Protein AF-A0A2V8Z4K4-F1 (afdb_monomer)

pLDDT: mean 90.36, std 7.8, range [59.94, 97.62]

Secondary structure (DSSP, 8-state):
-HHHHGGGTTT-HHHHHHHHHHHHHTTT--HHHHHHTT----SHHHHHHIIIIIIHHHSSTT----HHHHHHHHHHHHHHHTT-HHHHHHHHHHHHSPP-

Foldseek 3Di:
DLVVLPVVCVPDPVSVVVNVVCVVCVVVQPVVVCVVVVHDPDCVVVVVCCCQLQVVPQVDPPHDDDPVRSVVSSVCSCCVVVVNNVVVVVVVVVVPDPDD

Sequence (100 aa):
LVHALRSHIGQHKEARECIQYIWKNRRRMRYPGFEKQGFCTSTGVVESGCKLVVGTRLKRAGMHWTVKGANAIIALRCSKLSGRFEDFWQRRSEQKRPAA

Structure (mmCIF, N/CA/C/O backbone):
data_AF-A0A2V8Z4K4-F1
#
_entry.id   AF-A0A2V8Z4K4-F1
#
loop_
_atom_site.group_PDB
_atom_site.id
_atom_site.type_symbol
_atom_site.label_atom_id
_atom_site.label_alt_id
_atom_site.label_comp_id
_atom_site.label_asym_id
_atom_site.label_entity_id
_atom_site.label_seq_id
_atom_site.pdbx_PDB_ins_code
_atom_site.Cartn_x
_atom_site.Cartn_y
_atom_site.Cartn_z
_atom_site.occupancy
_atom_site.B_iso_or_equiv
_atom_site.auth_seq_id
_atom_site.auth_comp_id
_atom_site.auth_asym_id
_atom_site.auth_atom_id
_atom_site.pdbx_PDB_model_num
ATOM 1 N N . LEU A 1 1 ? 6.218 -3.081 -24.764 1.00 78.00 1 LEU A N 1
ATOM 2 C CA . LEU A 1 1 ? 6.995 -2.350 -23.734 1.00 78.00 1 LEU A CA 1
ATOM 3 C C . LEU A 1 1 ? 8.506 -2.584 -23.834 1.00 78.00 1 LEU A C 1
ATOM 5 O O . LEU A 1 1 ? 9.200 -1.651 -24.199 1.00 78.00 1 LEU A O 1
ATOM 9 N N . VAL A 1 2 ? 9.031 -3.797 -23.594 1.00 84.19 2 VAL A N 1
ATOM 10 C CA . VAL A 1 2 ? 10.491 -4.060 -23.674 1.00 84.19 2 VAL A CA 1
ATOM 11 C C . VAL A 1 2 ? 11.085 -3.651 -25.025 1.00 84.19 2 VAL A C 1
ATOM 13 O O . VAL A 1 2 ? 12.144 -3.044 -25.056 1.00 84.19 2 VAL A O 1
ATOM 16 N N . HIS A 1 3 ? 10.386 -3.929 -26.131 1.00 87.50 3 HIS A N 1
ATOM 17 C CA . HIS A 1 3 ? 10.809 -3.502 -27.468 1.00 87.50 3 HIS A CA 1
ATOM 18 C C . HIS A 1 3 ? 10.902 -1.971 -27.599 1.00 87.50 3 HIS A C 1
ATOM 20 O O . HIS A 1 3 ? 11.921 -1.470 -28.051 1.00 87.50 3 HIS A O 1
ATOM 26 N N . ALA A 1 4 ? 9.891 -1.237 -27.121 1.00 88.44 4 ALA A N 1
ATOM 27 C CA . ALA A 1 4 ? 9.858 0.227 -27.165 1.00 88.44 4 ALA A CA 1
ATOM 28 C C . ALA A 1 4 ? 10.958 0.875 -26.309 1.00 88.44 4 ALA A C 1
ATOM 30 O O . ALA A 1 4 ? 11.464 1.930 -26.654 1.00 88.44 4 ALA A O 1
ATOM 31 N N . LEU A 1 5 ? 11.369 0.233 -25.212 1.00 89.75 5 LEU A N 1
ATOM 32 C CA . LEU A 1 5 ? 12.430 0.755 -24.349 1.00 89.75 5 LEU A CA 1
ATOM 33 C C . LEU A 1 5 ? 13.838 0.566 -24.938 1.00 89.75 5 LEU A C 1
ATOM 35 O O . LEU A 1 5 ? 14.762 1.233 -24.482 1.00 89.75 5 LEU A O 1
ATOM 39 N N . ARG A 1 6 ? 14.024 -0.305 -25.947 1.00 87.88 6 ARG A N 1
ATOM 40 C CA . ARG A 1 6 ? 15.351 -0.633 -26.509 1.00 87.88 6 ARG A CA 1
ATOM 41 C C . ARG A 1 6 ? 16.068 0.560 -27.129 1.00 87.88 6 ARG A C 1
ATOM 43 O O . ARG A 1 6 ? 17.268 0.697 -26.912 1.00 87.88 6 ARG A O 1
ATOM 50 N N . SER A 1 7 ? 15.347 1.425 -27.837 1.00 91.06 7 SER A N 1
ATOM 51 C CA . SER A 1 7 ? 15.891 2.651 -28.439 1.00 91.06 7 SER A CA 1
ATOM 52 C C . SER A 1 7 ? 16.434 3.639 -27.402 1.00 91.06 7 SER A C 1
ATOM 54 O O . SER A 1 7 ? 17.295 4.449 -27.722 1.00 91.06 7 SER A O 1
ATOM 56 N N . HIS A 1 8 ? 15.975 3.5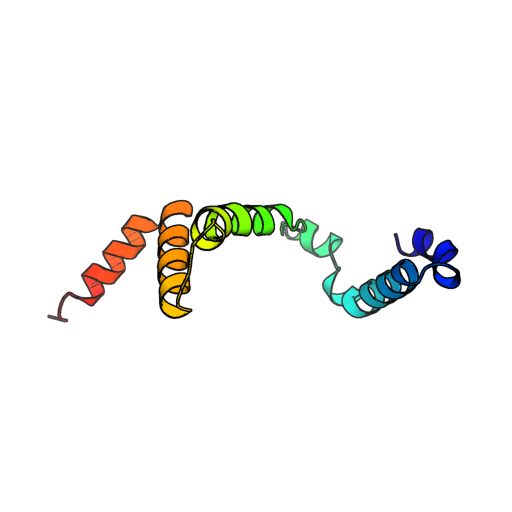53 -26.150 1.00 91.25 8 HIS A N 1
ATOM 57 C CA . HIS A 1 8 ? 16.271 4.534 -25.106 1.00 91.25 8 HIS A CA 1
ATOM 58 C C . HIS A 1 8 ? 17.329 4.070 -24.088 1.00 91.25 8 HIS A C 1
ATOM 60 O O . HIS A 1 8 ? 17.805 4.885 -23.303 1.00 91.25 8 HIS A O 1
ATOM 66 N N . ILE A 1 9 ? 17.753 2.797 -24.104 1.00 90.94 9 ILE A N 1
ATOM 67 C CA . ILE A 1 9 ? 18.694 2.219 -23.112 1.00 90.94 9 ILE A CA 1
ATOM 68 C C . ILE A 1 9 ? 20.056 2.931 -23.096 1.00 90.94 9 ILE A C 1
ATOM 70 O O . ILE A 1 9 ? 20.713 3.018 -22.050 1.00 90.94 9 ILE A O 1
ATOM 74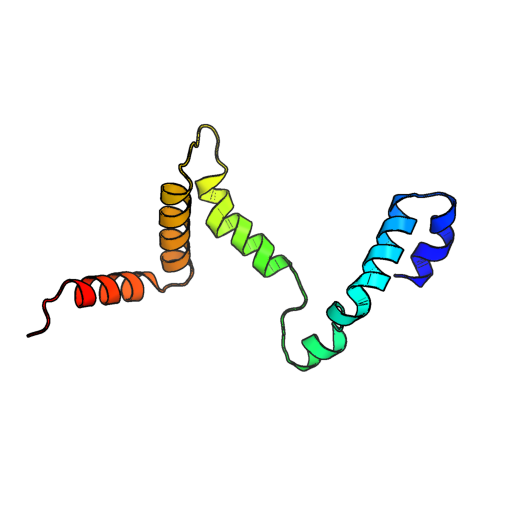 N N . GLY A 1 10 ? 20.517 3.376 -24.268 1.00 89.25 10 GLY A N 1
ATOM 75 C CA . GLY A 1 10 ? 21.821 4.019 -24.429 1.00 89.25 10 GLY A CA 1
ATOM 76 C C . GLY A 1 10 ? 21.866 5.424 -23.831 1.00 89.25 10 GLY A C 1
ATOM 77 O O . GLY A 1 10 ? 22.877 5.796 -23.247 1.00 89.25 10 GLY A O 1
ATOM 78 N N . GLN A 1 11 ? 20.756 6.159 -23.929 1.00 93.06 11 GLN A N 1
ATOM 79 C CA . GLN A 1 11 ? 20.671 7.581 -23.583 1.00 93.06 11 GLN A CA 1
ATOM 80 C C . GLN A 1 11 ? 20.046 7.826 -22.204 1.00 93.06 11 GLN A C 1
ATOM 82 O O . GLN A 1 11 ? 20.415 8.784 -21.533 1.00 93.06 11 GLN A O 1
ATOM 87 N N . HIS A 1 12 ? 19.134 6.956 -21.756 1.00 95.19 12 HIS A N 1
ATOM 88 C CA . HIS A 1 12 ? 18.369 7.158 -20.526 1.00 95.19 12 HIS A CA 1
ATOM 89 C C . HIS A 1 12 ? 18.626 6.047 -19.510 1.00 95.19 12 HIS A C 1
ATOM 91 O O . HIS A 1 12 ? 18.408 4.857 -19.772 1.00 95.19 12 HIS A O 1
ATOM 97 N N . LYS A 1 13 ? 19.054 6.449 -18.311 1.00 95.19 13 LYS A N 1
ATOM 98 C CA . LYS A 1 13 ? 19.301 5.541 -17.188 1.00 95.19 13 LYS A CA 1
ATOM 99 C C . LYS A 1 13 ? 18.014 4.821 -16.772 1.00 95.19 13 LYS A C 1
ATOM 101 O O . LYS A 1 13 ? 18.029 3.610 -16.571 1.00 95.19 13 LYS A O 1
ATOM 106 N N . GLU A 1 14 ? 16.897 5.535 -16.737 1.00 94.62 14 GLU A N 1
ATOM 107 C CA . GLU A 1 14 ? 15.576 5.039 -16.343 1.00 94.62 14 GLU A CA 1
ATOM 108 C C . GLU A 1 14 ? 15.103 3.911 -17.267 1.00 94.62 14 GLU A C 1
ATOM 110 O O . GLU A 1 14 ? 14.580 2.895 -16.808 1.00 94.62 14 GLU A O 1
ATOM 115 N N . ALA A 1 15 ? 15.336 4.041 -18.579 1.00 94.62 15 ALA A N 1
ATOM 116 C CA . ALA A 1 15 ? 15.000 3.001 -19.549 1.00 94.62 15 ALA A CA 1
ATOM 117 C C . ALA A 1 15 ? 15.825 1.723 -19.317 1.00 94.62 15 ALA A C 1
ATOM 119 O O . ALA A 1 15 ? 15.296 0.608 -19.398 1.00 94.62 15 ALA A O 1
ATOM 120 N N . ARG A 1 16 ? 17.113 1.880 -18.978 1.00 94.38 16 ARG A N 1
ATOM 121 C CA . ARG A 1 16 ? 18.017 0.769 -18.650 1.00 94.38 16 ARG A CA 1
ATOM 122 C C . ARG A 1 16 ? 17.579 0.045 -17.377 1.00 94.38 16 ARG A C 1
ATOM 124 O O . ARG A 1 16 ? 17.456 -1.180 -17.391 1.00 94.38 16 ARG A O 1
ATOM 131 N N . GLU A 1 17 ? 17.293 0.789 -16.313 1.00 95.00 17 GLU A N 1
ATOM 132 C CA . GLU A 1 17 ? 16.812 0.240 -15.040 1.00 95.00 17 GLU A CA 1
ATOM 133 C C . GLU A 1 17 ? 15.451 -0.450 -15.195 1.00 95.00 17 GLU A C 1
ATOM 135 O O . GLU A 1 17 ? 15.252 -1.557 -14.690 1.00 95.00 17 GLU A O 1
ATOM 140 N N . CYS A 1 18 ? 14.535 0.143 -15.965 1.00 94.88 18 CYS A N 1
ATOM 141 C CA . CYS A 1 18 ? 13.222 -0.432 -16.241 1.00 94.88 18 CYS A CA 1
ATOM 142 C C . CYS A 1 18 ? 13.331 -1.800 -16.933 1.00 94.88 18 CYS A C 1
ATOM 144 O O . CYS A 1 18 ? 12.716 -2.777 -16.495 1.00 94.88 18 CYS A O 1
ATOM 146 N N . ILE A 1 19 ? 14.162 -1.920 -17.974 1.00 94.19 19 ILE A N 1
ATOM 147 C CA . ILE A 1 19 ? 14.366 -3.206 -18.655 1.00 94.19 19 ILE A CA 1
ATOM 148 C C . ILE A 1 19 ? 14.991 -4.240 -17.719 1.00 94.19 19 ILE A C 1
ATOM 150 O O . ILE A 1 19 ? 14.531 -5.385 -17.694 1.00 94.19 19 ILE A O 1
ATOM 154 N N . GLN A 1 20 ? 16.003 -3.857 -16.936 1.00 93.56 20 GLN A N 1
ATOM 155 C CA . GLN A 1 20 ? 16.619 -4.758 -15.959 1.00 93.56 20 GLN A CA 1
ATOM 156 C C . GLN A 1 20 ? 15.590 -5.259 -14.940 1.00 93.56 20 GLN A C 1
ATOM 158 O O . GLN A 1 20 ? 15.533 -6.458 -14.653 1.00 93.56 20 GLN A O 1
ATOM 163 N N . TYR A 1 21 ? 14.728 -4.370 -14.443 1.00 94.94 21 TYR A N 1
ATOM 164 C CA . TYR A 1 21 ? 13.653 -4.722 -13.524 1.00 94.94 21 TYR A CA 1
ATOM 165 C C . TYR A 1 21 ? 12.669 -5.717 -14.146 1.00 94.94 21 TYR A C 1
ATOM 167 O O . TYR A 1 21 ? 12.379 -6.752 -13.538 1.00 94.94 21 TYR A O 1
ATOM 175 N N . ILE A 1 22 ? 12.181 -5.441 -15.359 1.00 93.69 22 ILE A N 1
ATOM 176 C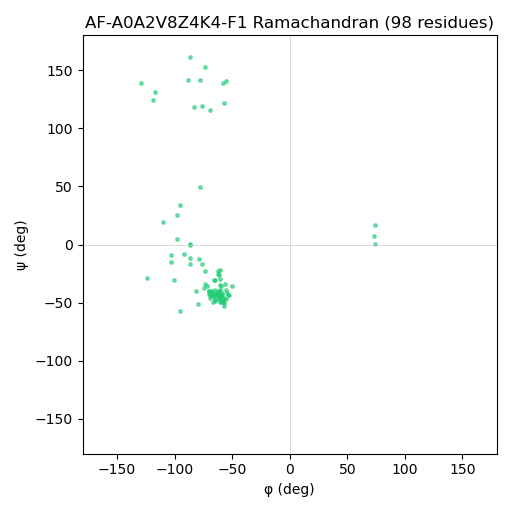 CA . ILE A 1 22 ? 11.233 -6.319 -16.060 1.00 93.69 22 ILE A CA 1
ATOM 177 C C . ILE A 1 22 ? 11.858 -7.690 -16.295 1.00 93.69 22 ILE A C 1
ATOM 179 O O . ILE A 1 22 ? 11.225 -8.716 -16.049 1.00 93.69 22 ILE A O 1
ATOM 183 N N . TRP A 1 23 ? 13.117 -7.727 -16.731 1.00 92.88 23 TRP A N 1
ATOM 184 C CA . TRP A 1 23 ? 13.800 -8.982 -17.015 1.00 92.88 23 TRP A CA 1
ATOM 185 C C . TRP A 1 23 ? 14.013 -9.815 -15.745 1.00 92.88 23 TRP A C 1
ATOM 187 O O . TRP A 1 23 ? 13.688 -11.005 -15.731 1.00 92.88 23 TRP A O 1
ATOM 197 N N . LYS A 1 24 ? 14.452 -9.179 -14.648 1.00 95.75 24 LYS A N 1
ATOM 198 C CA . LYS A 1 24 ? 14.607 -9.810 -13.326 1.00 95.75 24 LYS A CA 1
ATOM 199 C C . LYS A 1 24 ? 13.282 -10.360 -12.788 1.00 95.75 24 LYS A C 1
ATOM 201 O O . LYS A 1 24 ? 13.255 -11.443 -12.205 1.00 95.75 24 LYS A O 1
ATOM 206 N N . ASN A 1 25 ? 12.178 -9.644 -13.000 1.00 94.88 25 ASN A N 1
ATOM 207 C CA . ASN A 1 25 ? 10.864 -9.991 -12.450 1.00 94.88 25 ASN A CA 1
ATOM 208 C C . ASN A 1 25 ? 9.949 -10.746 -13.425 1.00 94.88 25 ASN A C 1
ATOM 210 O O . ASN A 1 25 ? 8.820 -11.068 -13.060 1.00 94.88 25 ASN A O 1
ATOM 214 N N . ARG A 1 26 ? 10.419 -11.114 -14.625 1.00 92.50 26 ARG A N 1
ATOM 215 C CA . ARG A 1 26 ? 9.605 -11.748 -15.683 1.00 92.50 26 ARG A CA 1
ATOM 216 C C . ARG A 1 26 ? 8.775 -12.947 -15.215 1.00 92.50 26 ARG A C 1
ATOM 218 O O . ARG A 1 26 ? 7.653 -13.137 -15.666 1.00 92.50 26 ARG A O 1
ATOM 225 N N . ARG A 1 27 ? 9.306 -13.746 -14.277 1.00 92.88 27 ARG A N 1
ATOM 226 C CA . ARG A 1 27 ? 8.608 -14.916 -13.710 1.00 92.88 27 ARG A CA 1
ATOM 227 C C . ARG A 1 27 ? 7.368 -14.524 -12.895 1.00 92.88 27 ARG A C 1
ATOM 229 O O . ARG A 1 27 ? 6.412 -15.288 -12.861 1.00 92.88 27 ARG A O 1
ATOM 236 N N . ARG A 1 28 ? 7.380 -13.342 -12.268 1.00 91.50 28 ARG A N 1
ATOM 237 C CA . ARG A 1 28 ? 6.270 -12.774 -11.483 1.00 91.50 28 ARG A CA 1
ATOM 238 C C . ARG A 1 28 ? 5.274 -11.990 -12.342 1.00 91.50 28 ARG A C 1
ATOM 240 O O . ARG A 1 28 ? 4.161 -11.764 -11.901 1.00 91.50 28 ARG A O 1
ATOM 247 N N . MET A 1 29 ? 5.639 -11.612 -13.569 1.00 91.81 29 MET A N 1
ATOM 248 C CA . MET A 1 29 ? 4.811 -10.807 -14.482 1.00 91.81 29 MET A CA 1
ATOM 249 C C . MET A 1 29 ? 4.008 -11.666 -15.476 1.00 91.81 29 MET A C 1
ATOM 251 O O . MET A 1 29 ? 3.799 -11.276 -16.624 1.00 91.81 29 MET A O 1
ATOM 255 N N . ARG A 1 30 ? 3.560 -12.860 -15.066 1.00 92.19 30 ARG A N 1
ATOM 256 C CA . ARG A 1 30 ? 2.761 -13.777 -15.905 1.00 92.19 30 ARG A CA 1
ATOM 257 C C . ARG A 1 30 ? 1.288 -13.344 -15.984 1.00 92.19 30 ARG A C 1
ATOM 259 O O . ARG A 1 30 ? 0.394 -14.164 -15.791 1.00 92.19 30 ARG A O 1
ATOM 266 N N . TYR A 1 31 ? 1.045 -12.070 -16.293 1.00 92.00 31 TYR A N 1
ATOM 267 C CA . TYR A 1 31 ? -0.289 -11.462 -16.296 1.00 92.00 31 TYR A CA 1
ATOM 268 C C . TYR A 1 31 ? -1.326 -12.225 -17.129 1.00 92.00 31 TYR A C 1
ATOM 270 O O . TYR A 1 31 ? -2.385 -12.501 -16.574 1.00 92.00 31 TYR A O 1
ATOM 278 N N . PRO A 1 32 ? -1.027 -12.715 -18.352 1.00 92.69 32 PRO A N 1
ATOM 279 C CA . PRO A 1 32 ? -2.018 -13.474 -19.119 1.00 92.69 32 PRO A CA 1
ATOM 280 C C . PRO A 1 32 ? -2.494 -14.753 -18.416 1.00 92.69 32 PRO A C 1
ATOM 282 O O . PRO A 1 32 ? -3.615 -15.204 -18.618 1.00 92.69 32 PRO A O 1
ATOM 285 N N . GLY A 1 33 ? -1.640 -15.372 -17.593 1.00 94.94 33 GLY A N 1
ATOM 286 C CA . GLY A 1 33 ? -2.027 -16.539 -16.799 1.00 94.94 33 GLY A CA 1
ATOM 287 C C . GLY A 1 33 ? -2.914 -16.166 -15.613 1.00 94.94 33 GLY A C 1
ATOM 288 O O . GLY A 1 33 ? -3.848 -16.896 -15.304 1.00 94.94 33 GLY A O 1
ATOM 289 N N . PHE A 1 34 ? -2.638 -15.030 -14.975 1.00 93.50 34 PHE A N 1
ATOM 290 C CA . PHE A 1 34 ? -3.420 -14.519 -13.850 1.00 93.50 34 PHE A CA 1
ATOM 291 C C . PHE A 1 34 ? -4.804 -14.038 -14.288 1.00 93.50 34 PHE A C 1
ATOM 293 O O . PHE A 1 34 ? -5.788 -14.347 -13.624 1.00 93.50 34 PHE A O 1
ATOM 300 N N . GLU A 1 35 ? -4.898 -13.381 -15.444 1.00 92.44 35 GLU A N 1
ATOM 301 C CA . GLU A 1 35 ? -6.176 -12.967 -16.035 1.00 92.44 35 GLU A CA 1
ATOM 302 C C . GLU A 1 35 ? -7.065 -14.172 -16.348 1.00 92.44 35 GLU A C 1
ATOM 304 O O . GLU A 1 35 ? -8.237 -14.178 -15.986 1.00 92.44 35 GLU A O 1
ATOM 309 N N . LYS A 1 36 ? -6.496 -15.244 -16.921 1.00 95.94 36 LYS A N 1
ATOM 310 C CA . LYS A 1 36 ? -7.223 -16.508 -17.149 1.00 95.94 36 LYS A CA 1
ATOM 311 C C . LYS A 1 36 ? -7.720 -17.168 -15.859 1.00 95.94 36 LYS A C 1
ATOM 313 O O . LYS A 1 36 ? -8.691 -17.911 -15.904 1.00 95.94 36 LYS A O 1
ATOM 318 N N . GLN A 1 37 ? -7.056 -16.922 -14.729 1.00 95.88 37 GLN A N 1
ATOM 319 C CA . GLN A 1 37 ? -7.466 -17.409 -13.405 1.00 95.88 37 GLN A CA 1
ATOM 320 C C . GLN A 1 37 ? -8.458 -16.463 -12.706 1.00 95.88 37 GLN A C 1
ATOM 322 O O . GLN A 1 37 ? -8.883 -16.747 -11.591 1.00 95.88 37 GLN A O 1
ATOM 327 N N . GLY A 1 38 ? -8.823 -15.339 -13.333 1.00 93.81 38 GLY A N 1
ATOM 328 C CA . GLY A 1 38 ? -9.706 -14.335 -12.740 1.00 93.81 38 GLY A CA 1
ATOM 329 C C . GLY A 1 38 ? -9.040 -13.480 -11.657 1.00 93.81 38 GLY A C 1
ATOM 330 O O . GLY A 1 38 ? -9.730 -12.831 -10.874 1.00 93.81 38 GLY A O 1
ATOM 331 N N . PHE A 1 39 ? -7.706 -13.463 -11.578 1.00 92.25 39 PHE A N 1
ATOM 332 C CA . PHE A 1 39 ? -7.001 -12.609 -10.627 1.00 92.25 39 PHE A CA 1
ATOM 333 C C . PHE A 1 39 ? -6.945 -11.161 -11.109 1.00 92.25 39 PHE A C 1
ATOM 335 O O . PHE A 1 39 ? -6.703 -10.877 -12.282 1.00 92.25 39 PHE A O 1
ATOM 342 N N . CYS A 1 40 ? -7.099 -10.228 -10.170 1.00 89.38 40 CYS A N 1
ATOM 343 C CA . CYS A 1 40 ? -6.901 -8.812 -10.442 1.00 89.38 40 CYS A CA 1
ATOM 344 C C . CYS A 1 40 ? -5.410 -8.536 -10.698 1.00 89.38 40 CYS A C 1
ATOM 346 O O . CYS A 1 40 ? -4.578 -8.707 -9.808 1.00 89.38 40 CYS A O 1
ATOM 348 N N . THR A 1 41 ? -5.069 -8.105 -11.912 1.00 90.25 41 THR A N 1
ATOM 349 C CA . THR A 1 41 ? -3.696 -7.750 -12.317 1.00 90.25 41 THR A CA 1
ATOM 350 C C . THR A 1 41 ? -3.368 -6.270 -12.111 1.00 90.25 41 THR A C 1
ATOM 352 O O . THR A 1 41 ? -2.211 -5.873 -12.242 1.00 90.25 41 THR A O 1
ATOM 355 N N . SER A 1 42 ? -4.367 -5.456 -11.761 1.00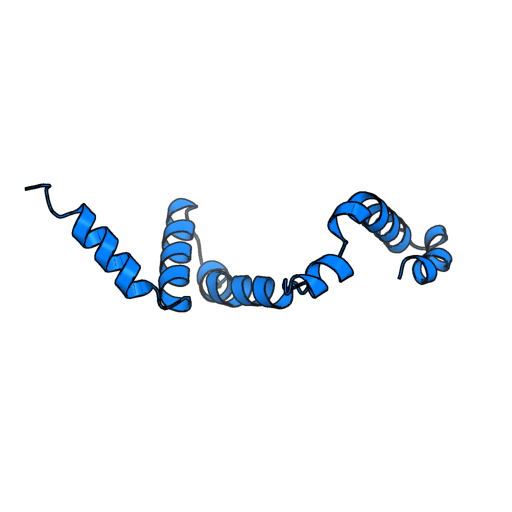 87.94 42 SER A N 1
ATOM 356 C CA . SER A 1 42 ? -4.218 -4.023 -11.509 1.00 87.94 42 SER A CA 1
ATOM 357 C C . SER A 1 42 ? -3.869 -3.733 -10.049 1.00 87.94 42 SER A C 1
ATOM 359 O O . SER A 1 42 ? -4.420 -4.331 -9.125 1.00 87.94 42 SER A O 1
ATOM 361 N N . THR A 1 43 ? -2.998 -2.748 -9.826 1.00 90.62 43 THR A N 1
ATOM 362 C CA . THR A 1 43 ? -2.670 -2.246 -8.483 1.00 90.62 43 THR A CA 1
ATOM 363 C C . THR A 1 43 ? -3.729 -1.292 -7.931 1.00 90.62 43 THR A C 1
ATOM 365 O O . THR A 1 43 ? -3.739 -1.027 -6.729 1.00 90.62 43 THR A O 1
ATOM 368 N N . GLY A 1 44 ? -4.659 -0.811 -8.764 1.00 92.81 44 GLY A N 1
ATOM 369 C CA . GLY A 1 44 ? -5.583 0.268 -8.404 1.00 92.81 44 GLY A CA 1
ATOM 370 C C . GLY A 1 44 ? -6.482 -0.046 -7.206 1.00 92.81 44 GLY A C 1
ATOM 371 O O . GLY A 1 44 ? -6.732 0.832 -6.382 1.00 92.81 44 GLY A O 1
ATOM 372 N N . VAL A 1 45 ? -6.921 -1.300 -7.049 1.00 90.25 45 VAL A N 1
ATOM 373 C CA . VAL A 1 45 ? -7.731 -1.728 -5.891 1.00 90.25 45 VAL A CA 1
ATOM 374 C C . VAL A 1 45 ? -6.916 -1.641 -4.598 1.00 90.25 45 VAL A C 1
ATOM 376 O O . VAL A 1 45 ? -7.401 -1.133 -3.586 1.00 90.25 45 VAL A O 1
ATOM 379 N N . VAL A 1 46 ? -5.655 -2.079 -4.638 1.00 92.00 46 VAL A N 1
ATOM 380 C CA . VAL A 1 46 ? -4.746 -2.048 -3.485 1.00 92.0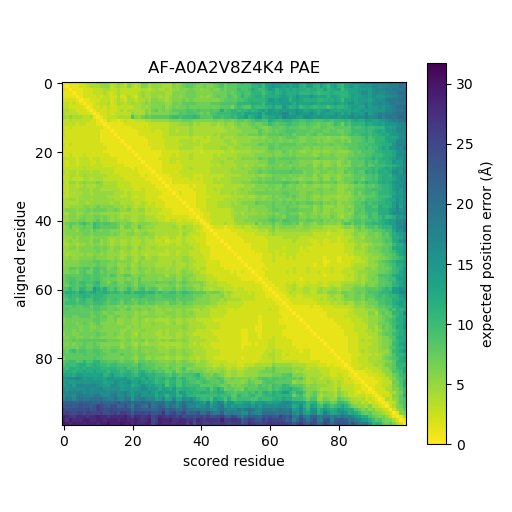0 46 VAL A CA 1
ATOM 381 C C . VAL A 1 46 ? -4.370 -0.611 -3.133 1.00 92.00 46 VAL A C 1
ATOM 383 O O . VAL A 1 46 ? -4.451 -0.219 -1.971 1.00 92.00 46 VAL A O 1
ATOM 386 N N . GLU A 1 47 ? -4.012 0.204 -4.124 1.00 95.12 47 GLU A N 1
ATOM 387 C CA . GLU A 1 47 ? -3.670 1.617 -3.932 1.00 95.12 47 GLU A CA 1
ATOM 388 C C . GLU A 1 47 ? -4.850 2.418 -3.374 1.00 95.12 47 GLU A C 1
ATOM 390 O O . GLU A 1 47 ? -4.691 3.185 -2.417 1.00 95.12 47 GLU A O 1
ATOM 395 N N . SER A 1 48 ? -6.053 2.188 -3.908 1.00 94.25 48 SER A N 1
ATOM 396 C CA . SER A 1 48 ? -7.286 2.800 -3.404 1.00 94.25 48 SER A CA 1
ATOM 397 C C . SER A 1 48 ? -7.572 2.365 -1.968 1.00 94.25 48 SER A C 1
ATOM 399 O O . SER A 1 48 ? -7.884 3.205 -1.121 1.00 94.25 48 SER A O 1
ATOM 401 N N . GLY A 1 49 ? -7.375 1.080 -1.659 1.00 93.56 49 GLY A N 1
ATOM 402 C CA . GLY A 1 49 ? -7.439 0.552 -0.299 1.00 93.56 49 GLY A CA 1
ATOM 403 C C . GLY A 1 49 ? -6.464 1.262 0.642 1.00 93.56 49 GLY A C 1
ATOM 404 O O . GLY A 1 49 ? -6.872 1.776 1.681 1.00 93.56 49 GLY A O 1
ATOM 405 N N . CYS A 1 50 ? -5.192 1.396 0.263 1.00 94.75 50 CYS A N 1
ATOM 406 C CA . CYS A 1 50 ? -4.191 2.128 1.044 1.00 94.75 50 CYS A CA 1
ATOM 407 C C . CYS A 1 50 ? -4.585 3.597 1.259 1.00 94.75 50 CYS A C 1
ATOM 409 O O . CYS A 1 50 ? -4.440 4.127 2.365 1.00 94.75 50 CYS A O 1
ATOM 411 N N . LYS A 1 51 ? -5.121 4.262 0.232 1.00 95.62 51 LYS A N 1
ATOM 412 C CA . LYS A 1 51 ? -5.592 5.649 0.328 1.00 95.62 51 LYS A CA 1
ATOM 413 C C . LYS A 1 51 ? -6.753 5.784 1.320 1.00 95.62 51 LYS A C 1
ATOM 415 O O . LYS A 1 51 ? -6.702 6.666 2.177 1.00 95.62 51 LYS A O 1
ATOM 420 N N . LEU A 1 52 ? -7.750 4.902 1.241 1.00 96.00 52 LEU A N 1
ATOM 421 C CA . LEU A 1 52 ? -8.990 4.960 2.029 1.00 96.00 52 LEU A CA 1
ATOM 422 C C . LEU A 1 52 ? -8.861 4.399 3.452 1.00 96.00 52 LEU A C 1
ATOM 424 O O . LEU A 1 52 ? -9.432 4.938 4.402 1.00 96.00 52 LEU A O 1
ATOM 428 N N . VAL A 1 53 ? -8.132 3.302 3.624 1.00 95.62 53 VAL A N 1
ATOM 429 C CA . VAL A 1 53 ? -7.953 2.652 4.926 1.00 95.62 53 VAL A CA 1
ATOM 430 C C . VAL A 1 53 ? -6.902 3.406 5.733 1.00 95.62 53 VAL A C 1
ATOM 432 O O . VAL A 1 53 ? -7.169 3.788 6.873 1.00 95.62 53 VAL A O 1
ATOM 435 N N . VAL A 1 54 ? -5.730 3.659 5.142 1.00 95.38 54 VAL A N 1
ATOM 436 C CA . VAL A 1 54 ? -4.574 4.237 5.845 1.00 95.38 54 VAL A CA 1
ATOM 437 C C . VAL A 1 54 ? -4.531 5.752 5.668 1.00 95.38 54 VAL A C 1
ATOM 439 O O . VAL A 1 54 ? -4.551 6.492 6.652 1.00 95.38 54 VAL A O 1
ATOM 442 N N . GLY A 1 55 ? -4.497 6.227 4.421 1.00 96.00 55 GLY A N 1
ATOM 443 C CA . GLY A 1 55 ? -4.242 7.631 4.086 1.00 96.00 55 GLY A CA 1
ATOM 444 C C . GLY A 1 55 ? -5.193 8.612 4.771 1.00 96.00 55 GLY A C 1
ATOM 445 O O . GLY A 1 55 ? -4.742 9.562 5.407 1.00 96.00 55 GLY A O 1
ATOM 446 N N . THR A 1 56 ? -6.497 8.334 4.745 1.00 95.25 56 THR A N 1
ATOM 447 C CA . THR A 1 56 ? -7.522 9.218 5.331 1.00 95.25 56 THR A CA 1
ATOM 448 C C . THR A 1 56 ? -7.372 9.448 6.836 1.00 95.25 56 THR A C 1
ATOM 450 O O . THR A 1 56 ? -7.943 10.403 7.359 1.00 95.25 56 THR A O 1
ATOM 453 N N . ARG A 1 57 ? -6.683 8.555 7.567 1.00 93.62 57 ARG A N 1
ATOM 454 C CA . ARG A 1 57 ? -6.614 8.625 9.037 1.00 93.62 57 ARG A CA 1
ATOM 455 C C . ARG A 1 57 ? -5.212 8.685 9.609 1.00 93.62 57 ARG A C 1
ATOM 457 O O . ARG A 1 57 ? -5.084 9.240 10.691 1.00 93.62 57 ARG A O 1
ATOM 464 N N . LEU A 1 58 ? -4.209 8.119 8.948 1.00 95.44 58 LEU A N 1
ATOM 465 C CA . LEU A 1 58 ? -2.847 8.057 9.477 1.00 95.44 58 LEU A CA 1
ATOM 466 C C . LEU A 1 58 ? -1.898 9.077 8.839 1.00 95.44 58 LEU A C 1
ATOM 468 O O . LEU A 1 58 ? -0.841 9.319 9.405 1.00 95.44 58 LEU A O 1
ATOM 472 N N . LYS A 1 59 ? -2.265 9.696 7.707 1.00 94.19 59 LYS A N 1
ATOM 473 C CA . LYS A 1 59 ? -1.401 10.636 6.966 1.00 94.19 59 LYS A CA 1
ATOM 474 C C . LYS A 1 59 ? -1.863 12.103 7.016 1.00 94.19 59 LYS A C 1
ATOM 476 O O . LYS A 1 59 ? -1.491 12.879 6.143 1.00 94.19 59 LYS A O 1
ATOM 481 N N . ARG A 1 60 ? -2.709 12.502 7.975 1.00 92.62 60 ARG A N 1
ATOM 482 C CA . ARG A 1 60 ? -3.146 13.911 8.084 1.00 92.62 60 ARG A CA 1
ATOM 483 C C . ARG A 1 60 ? -2.155 14.733 8.915 1.00 92.62 60 ARG A C 1
ATOM 485 O O . ARG A 1 60 ? -1.375 14.180 9.686 1.00 92.62 60 ARG A O 1
ATOM 492 N N . ALA A 1 61 ? -2.222 16.054 8.768 1.00 94.75 61 ALA A N 1
ATOM 493 C CA . ALA A 1 61 ? -1.365 16.995 9.484 1.00 94.75 61 ALA A CA 1
ATOM 494 C C . ALA A 1 61 ? -1.443 16.818 11.014 1.00 94.75 61 ALA A C 1
ATOM 496 O O . ALA A 1 61 ? -2.516 16.560 11.562 1.00 94.75 61 ALA A O 1
ATOM 497 N N . GLY A 1 62 ? -0.293 16.941 11.684 1.00 93.31 62 GLY A N 1
ATOM 498 C CA . GLY A 1 62 ? -0.164 16.858 13.145 1.00 93.31 62 GLY A CA 1
ATOM 499 C C . GLY A 1 62 ? -0.280 15.450 13.743 1.00 93.31 62 GLY A C 1
ATOM 500 O O . GLY A 1 62 ? -0.196 15.294 14.961 1.00 93.31 62 GLY A O 1
ATOM 501 N N . MET A 1 63 ? -0.469 14.410 12.926 1.00 93.06 63 MET A N 1
ATOM 502 C CA . MET A 1 63 ? -0.687 13.056 13.430 1.00 93.06 63 MET A CA 1
ATOM 503 C C . MET A 1 63 ? 0.619 12.341 13.761 1.00 93.06 63 MET A C 1
ATOM 505 O O . MET A 1 63 ? 1.419 12.046 12.879 1.00 93.06 63 MET A O 1
ATOM 509 N N . HIS A 1 64 ? 0.765 11.981 15.032 1.00 93.81 64 HIS A N 1
ATOM 510 C CA . HIS A 1 64 ? 1.859 11.165 15.536 1.00 93.81 64 HIS A CA 1
ATOM 511 C C . HIS A 1 64 ? 1.288 9.863 16.082 1.00 93.81 64 HIS A C 1
ATOM 513 O O . HIS A 1 64 ? 0.318 9.863 16.841 1.00 93.81 64 HIS A O 1
ATOM 519 N N . TRP A 1 65 ? 1.880 8.746 15.678 1.00 95.44 65 TRP A N 1
ATOM 520 C CA . TRP A 1 65 ? 1.419 7.421 16.059 1.00 95.44 65 TRP A CA 1
ATOM 521 C C . TRP A 1 65 ? 2.576 6.602 16.593 1.00 95.44 65 TRP A C 1
ATOM 523 O O . TRP A 1 65 ? 3.653 6.569 16.005 1.00 95.44 65 TRP A O 1
ATOM 533 N N . THR A 1 66 ? 2.318 5.849 17.655 1.00 97.62 66 THR A N 1
ATOM 534 C CA . THR A 1 66 ? 3.134 4.673 17.947 1.00 97.62 66 THR A CA 1
ATOM 535 C C . THR A 1 66 ? 2.779 3.567 16.953 1.00 97.62 66 THR A C 1
ATOM 537 O O . THR A 1 66 ? 1.638 3.492 16.489 1.00 97.62 66 THR A O 1
ATOM 540 N N . VAL A 1 67 ? 3.716 2.662 16.655 1.00 96.81 67 VAL A N 1
ATOM 541 C CA . VAL A 1 67 ? 3.457 1.507 15.768 1.00 96.81 67 VAL A CA 1
ATOM 542 C C . VAL A 1 67 ? 2.247 0.701 16.256 1.00 96.81 67 VAL A C 1
ATOM 544 O O . VAL A 1 67 ? 1.356 0.366 15.477 1.00 96.81 67 VAL A O 1
ATOM 547 N N . LYS A 1 68 ? 2.159 0.466 17.573 1.00 97.50 68 LYS A N 1
ATOM 548 C CA . LYS A 1 68 ? 1.022 -0.222 18.202 1.00 97.50 68 LYS A CA 1
ATOM 549 C C . LYS A 1 68 ? -0.300 0.522 17.974 1.00 97.50 68 LYS A C 1
ATOM 551 O O . LYS A 1 68 ? -1.293 -0.108 17.613 1.00 97.50 68 LYS A O 1
ATOM 556 N N . GLY A 1 69 ? -0.317 1.843 18.161 1.00 96.25 69 GLY A N 1
ATOM 557 C CA . GLY A 1 69 ? -1.510 2.669 17.959 1.00 96.25 69 GLY A CA 1
ATOM 558 C C . GLY A 1 69 ? -1.955 2.720 16.497 1.00 96.25 69 GLY A C 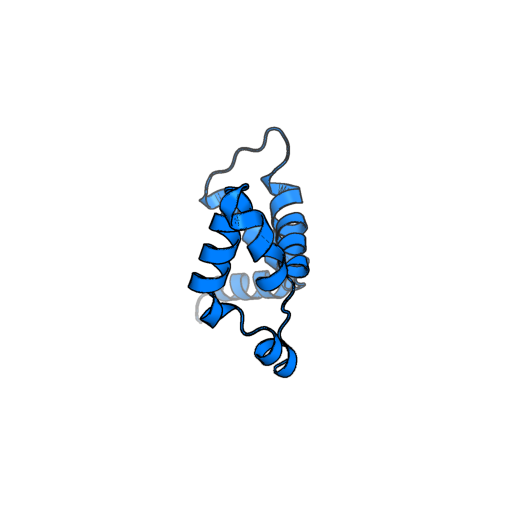1
ATOM 559 O O . GLY A 1 69 ? -3.136 2.531 16.208 1.00 96.25 69 GLY A O 1
ATOM 560 N N . ALA A 1 70 ? -1.009 2.891 15.570 1.00 96.62 70 ALA A N 1
ATOM 561 C CA . ALA A 1 70 ? -1.272 2.850 14.134 1.00 96.62 70 ALA A CA 1
ATOM 562 C C . ALA A 1 70 ? -1.904 1.513 13.720 1.00 96.62 70 ALA A C 1
ATOM 564 O O . ALA A 1 70 ? -2.955 1.505 13.080 1.00 96.62 70 ALA A O 1
ATOM 565 N N . ASN A 1 71 ? -1.320 0.390 14.151 1.00 95.69 71 ASN A N 1
ATOM 566 C CA . ASN A 1 71 ? -1.833 -0.947 13.847 1.00 95.69 71 ASN A CA 1
ATOM 567 C C . ASN A 1 71 ? -3.249 -1.167 14.395 1.00 95.69 71 ASN A C 1
ATOM 569 O O . ASN A 1 71 ? -4.101 -1.697 13.684 1.00 95.69 71 ASN A O 1
ATOM 573 N N . ALA A 1 72 ? -3.529 -0.718 15.623 1.00 93.44 72 ALA A N 1
ATOM 574 C CA . ALA A 1 72 ? -4.863 -0.829 16.212 1.00 93.44 72 ALA A CA 1
ATOM 575 C C . ALA A 1 72 ? -5.919 -0.051 15.407 1.00 93.44 72 ALA A C 1
ATOM 577 O O . ALA A 1 72 ? -7.004 -0.569 15.138 1.00 93.44 72 ALA A O 1
ATOM 578 N N . ILE A 1 73 ? -5.596 1.170 14.968 1.00 94.25 73 ILE A N 1
ATOM 579 C CA . ILE A 1 73 ? -6.505 1.984 14.152 1.00 94.25 73 ILE A CA 1
ATOM 580 C C . ILE A 1 73 ? -6.672 1.417 12.743 1.00 94.25 73 ILE A C 1
ATOM 582 O O . ILE A 1 73 ? -7.791 1.418 12.229 1.00 94.25 73 ILE A O 1
ATOM 586 N N . ILE A 1 74 ? -5.604 0.914 12.120 1.00 94.81 74 ILE A N 1
ATOM 587 C CA . ILE A 1 74 ? -5.694 0.243 10.817 1.00 94.81 74 ILE A CA 1
ATOM 588 C C . ILE A 1 74 ? -6.623 -0.968 10.924 1.00 94.81 74 ILE A C 1
ATOM 590 O O . ILE A 1 74 ? -7.557 -1.070 10.134 1.00 94.81 74 ILE A O 1
ATOM 594 N N . ALA A 1 75 ? -6.436 -1.830 11.928 1.00 92.25 75 ALA A N 1
ATOM 595 C CA . ALA A 1 75 ? -7.288 -2.998 12.143 1.00 92.25 75 ALA A CA 1
ATOM 596 C C . ALA A 1 75 ? -8.764 -2.607 12.323 1.00 92.25 75 ALA A C 1
ATOM 598 O O . ALA A 1 75 ? -9.632 -3.161 11.651 1.00 92.25 75 ALA A O 1
ATOM 599 N N . LEU A 1 76 ? -9.042 -1.596 13.153 1.00 91.62 76 LEU A N 1
ATOM 600 C CA . LEU A 1 76 ? -10.391 -1.060 13.344 1.00 91.62 76 LEU A CA 1
ATOM 601 C C . LEU A 1 76 ? -11.017 -0.584 12.023 1.00 91.62 76 LEU A C 1
ATOM 603 O O . LEU A 1 76 ? -12.171 -0.896 11.721 1.00 91.62 76 LEU A O 1
ATOM 607 N N . ARG A 1 77 ? -10.257 0.170 11.219 1.00 94.38 77 ARG A N 1
ATOM 608 C CA . ARG A 1 77 ? -10.730 0.679 9.925 1.00 94.38 77 ARG A CA 1
ATOM 609 C C . ARG A 1 77 ? -10.948 -0.440 8.913 1.00 94.38 77 ARG A C 1
ATOM 611 O O . ARG A 1 77 ? -11.952 -0.389 8.210 1.00 94.38 77 ARG A O 1
ATOM 618 N N . CYS A 1 78 ? -10.073 -1.443 8.865 1.00 93.44 78 CYS A N 1
ATOM 619 C CA . CYS A 1 78 ? -10.256 -2.628 8.028 1.00 93.44 78 CYS A CA 1
ATOM 620 C C . CYS A 1 78 ? -11.562 -3.347 8.374 1.00 93.44 78 CYS A C 1
ATOM 622 O O . CYS A 1 78 ? -12.348 -3.621 7.470 1.00 93.44 78 CYS A O 1
ATOM 624 N N . SER A 1 79 ? -11.837 -3.598 9.659 1.00 92.50 79 SER A N 1
ATOM 625 C CA . SER A 1 79 ? -13.087 -4.241 10.088 1.00 92.50 79 SER A CA 1
ATOM 626 C C . SER A 1 79 ? -14.312 -3.428 9.668 1.00 92.50 79 SER A C 1
ATOM 628 O O . SER A 1 79 ? -15.253 -3.982 9.112 1.00 92.50 79 SER A O 1
ATOM 630 N N . LYS A 1 80 ? -14.281 -2.102 9.848 1.00 92.62 80 LYS A N 1
ATOM 631 C CA . LYS A 1 80 ? -15.394 -1.226 9.457 1.00 92.62 80 LYS A CA 1
ATOM 632 C C . LYS A 1 80 ? -15.617 -1.164 7.944 1.00 92.62 80 LYS A C 1
ATOM 634 O O . LYS A 1 80 ? -16.742 -1.329 7.492 1.00 92.62 80 LYS A O 1
ATOM 639 N N . LEU A 1 81 ? -14.565 -0.932 7.159 1.00 94.12 81 LEU A N 1
ATOM 640 C CA . LEU A 1 81 ? -14.673 -0.753 5.705 1.00 94.12 81 LEU A CA 1
ATOM 641 C C . LEU A 1 81 ? -14.943 -2.063 4.954 1.00 94.12 81 LEU A C 1
ATOM 643 O O . LEU A 1 81 ? -15.478 -2.023 3.854 1.00 94.12 81 LEU A O 1
ATOM 647 N N . SER A 1 82 ? -14.601 -3.210 5.545 1.00 92.88 82 SER A N 1
ATOM 648 C CA . SER A 1 82 ? -14.939 -4.529 4.995 1.00 92.88 82 SER A CA 1
ATOM 649 C C . SER A 1 82 ? -16.320 -5.043 5.419 1.00 92.88 82 SER A C 1
ATOM 651 O O . SER A 1 82 ? -16.674 -6.157 5.047 1.00 92.88 82 SER A O 1
ATOM 653 N N . GLY A 1 83 ? -17.084 -4.278 6.212 1.00 92.88 83 GLY A N 1
ATOM 654 C CA . GLY A 1 83 ? -18.385 -4.707 6.746 1.00 92.88 83 GLY A CA 1
ATOM 655 C C . GLY A 1 83 ? -18.304 -5.762 7.857 1.00 92.88 83 GLY A C 1
ATOM 656 O O . GLY A 1 83 ? -19.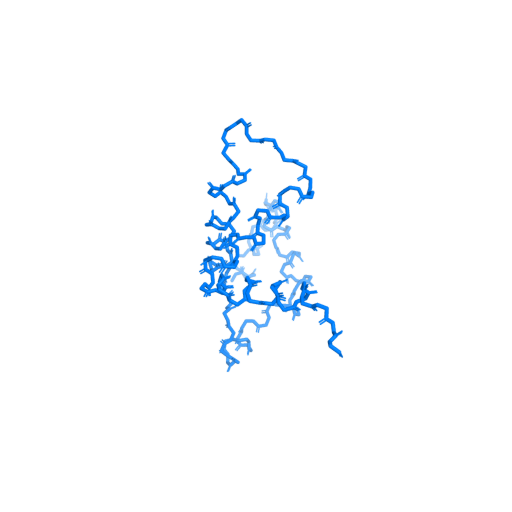328 -6.261 8.297 1.00 92.88 83 GLY A O 1
ATOM 657 N N . ARG A 1 84 ? -17.102 -6.081 8.350 1.00 90.75 84 ARG A N 1
ATOM 658 C CA . ARG A 1 84 ? -16.835 -7.121 9.364 1.00 90.75 84 ARG A CA 1
ATOM 659 C C . ARG A 1 84 ? -16.702 -6.557 10.777 1.00 90.75 84 ARG A C 1
ATOM 661 O O . ARG A 1 84 ? -15.962 -7.090 11.606 1.00 90.75 84 ARG A O 1
ATOM 668 N N . PHE A 1 85 ? -17.312 -5.403 11.032 1.00 89.19 85 PHE A N 1
ATOM 669 C CA . PHE A 1 85 ? -17.175 -4.729 12.319 1.00 89.19 85 PHE A CA 1
ATOM 670 C C . PHE A 1 85 ? -17.888 -5.496 13.433 1.00 89.19 85 PHE A C 1
ATOM 672 O O . PHE A 1 85 ? -17.294 -5.711 14.489 1.00 89.19 85 PHE A O 1
ATOM 679 N N . GLU A 1 86 ? -19.098 -5.982 13.159 1.00 87.62 86 GLU A N 1
ATOM 680 C CA . GLU A 1 86 ? -19.853 -6.798 14.110 1.00 87.62 86 GLU A CA 1
ATOM 681 C C . GLU A 1 86 ? -19.147 -8.133 14.373 1.00 87.62 86 GLU A C 1
ATOM 683 O O . GLU A 1 86 ? -18.860 -8.445 15.525 1.00 87.62 86 GLU A O 1
ATOM 688 N N . ASP A 1 87 ? -18.694 -8.839 13.329 1.00 84.50 87 ASP A N 1
ATOM 689 C CA . ASP A 1 87 ? -17.899 -10.072 13.469 1.00 84.50 87 ASP A CA 1
ATOM 690 C C . ASP A 1 87 ? -16.631 -9.874 14.312 1.00 84.50 87 ASP A C 1
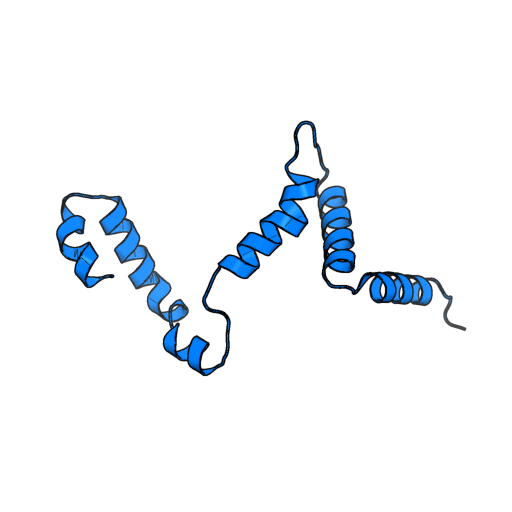ATOM 692 O O . ASP A 1 87 ? -16.137 -10.791 14.976 1.00 84.50 87 ASP A O 1
ATOM 696 N N . PHE A 1 88 ? -16.019 -8.690 14.230 1.00 81.81 88 PHE A N 1
ATOM 697 C CA . PHE A 1 88 ? -14.856 -8.341 15.037 1.00 81.81 88 PHE A CA 1
ATOM 698 C C . PHE A 1 88 ? -15.223 -8.197 16.518 1.00 81.81 88 PHE A C 1
ATOM 700 O O . PHE A 1 88 ? -14.494 -8.706 17.375 1.00 81.81 88 PHE A O 1
ATOM 707 N N . TRP A 1 89 ? -16.340 -7.533 16.823 1.00 81.06 89 TRP A N 1
ATOM 708 C CA . TRP A 1 89 ? -16.816 -7.373 18.195 1.00 81.06 89 TRP A CA 1
ATOM 709 C C . TRP A 1 89 ? -17.324 -8.678 18.794 1.00 81.06 89 TRP A C 1
ATOM 711 O O . TRP A 1 89 ? -16.962 -8.996 19.930 1.00 81.06 89 TRP A O 1
ATOM 721 N N . GLN A 1 90 ? -18.074 -9.462 18.022 1.00 83.00 90 GLN A N 1
ATOM 722 C CA . GLN A 1 90 ? -18.604 -10.750 18.444 1.00 83.00 90 GLN A CA 1
ATOM 723 C C . GLN A 1 90 ? -17.475 -11.692 18.882 1.00 83.00 90 GLN A C 1
ATOM 725 O O . GLN A 1 90 ? -17.449 -12.103 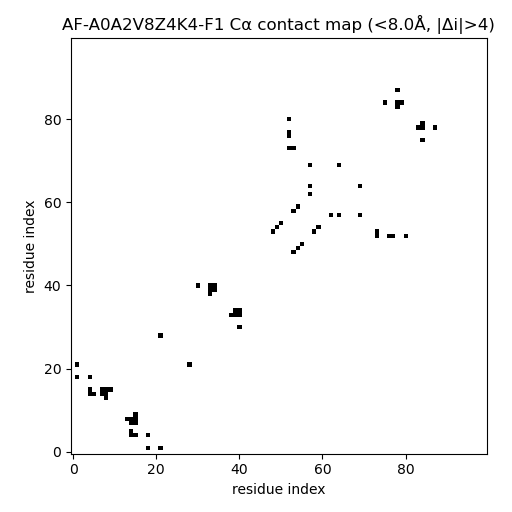20.043 1.00 83.00 90 GLN A O 1
ATOM 730 N N . ARG A 1 91 ? -16.450 -11.898 18.040 1.00 81.56 91 ARG A N 1
ATOM 731 C CA . ARG A 1 91 ? -15.274 -12.724 18.388 1.00 81.56 91 ARG A CA 1
ATOM 732 C C . ARG A 1 91 ? -14.573 -12.272 19.669 1.00 81.56 91 ARG A C 1
ATOM 734 O O . ARG A 1 91 ? -14.111 -13.091 20.459 1.00 81.56 91 ARG A O 1
ATOM 741 N N . ARG A 1 92 ? -14.466 -10.958 19.894 1.00 78.31 92 ARG A N 1
ATOM 742 C CA . ARG A 1 92 ? -13.817 -10.412 21.097 1.00 78.31 92 ARG A CA 1
ATOM 743 C C . ARG A 1 92 ? -14.685 -10.576 22.346 1.00 78.31 92 ARG A C 1
ATOM 745 O O . ARG A 1 92 ? -14.143 -10.737 23.436 1.00 78.31 92 ARG A O 1
ATOM 752 N N . SER A 1 93 ? -16.005 -10.495 22.202 1.00 78.69 93 SER A N 1
ATOM 753 C CA . SER A 1 93 ? -16.949 -10.731 23.297 1.00 78.69 93 SER A CA 1
ATOM 754 C C . SER A 1 93 ? -16.951 -12.201 23.724 1.00 78.69 93 SER A C 1
ATOM 756 O O . SER A 1 93 ? -16.888 -12.485 24.917 1.00 78.69 93 SER A O 1
ATOM 758 N N . GLU A 1 94 ? -16.888 -13.124 22.761 1.00 80.38 94 GLU A N 1
ATOM 759 C CA . GLU A 1 94 ? -16.803 -14.568 22.992 1.00 80.38 94 GLU A CA 1
ATOM 760 C C . GLU A 1 94 ? -15.499 -14.950 23.702 1.00 80.38 94 GLU A C 1
ATOM 762 O O . GLU A 1 94 ? -15.535 -15.693 24.675 1.00 80.38 94 GLU A O 1
ATOM 767 N N . GLN A 1 95 ? -14.362 -14.364 23.309 1.00 74.00 95 GLN A N 1
ATOM 768 C CA . GLN A 1 95 ? -13.070 -14.561 23.991 1.00 74.00 95 GLN A CA 1
ATOM 769 C C . GLN A 1 95 ? -13.044 -14.075 25.446 1.00 74.00 95 GLN A C 1
ATOM 771 O O . GLN A 1 95 ? -12.213 -14.525 26.230 1.00 74.00 95 GLN A O 1
ATOM 776 N N . LYS A 1 96 ? -13.901 -13.114 25.802 1.00 66.00 96 LYS A N 1
ATOM 777 C CA . LYS A 1 96 ? -14.017 -12.609 27.176 1.00 66.00 96 LYS A CA 1
ATOM 778 C C . LYS A 1 96 ? -14.983 -13.424 28.027 1.00 66.00 96 LYS A C 1
ATOM 780 O O . LYS A 1 96 ? -15.025 -13.213 29.237 1.00 66.00 96 LYS A O 1
ATOM 785 N N . ARG A 1 97 ? -15.774 -14.308 27.417 1.00 62.91 97 ARG A N 1
ATOM 786 C CA . ARG A 1 97 ? -16.662 -15.199 28.152 1.00 62.91 97 ARG A CA 1
ATOM 787 C C . ARG A 1 97 ? -15.788 -16.312 28.742 1.00 62.91 97 ARG A C 1
ATOM 789 O O . ARG A 1 97 ? -15.107 -16.984 27.968 1.00 62.91 97 ARG A O 1
ATOM 796 N N . PRO A 1 98 ? -15.734 -16.487 30.074 1.00 59.94 98 PRO A N 1
ATOM 797 C CA . PRO A 1 98 ? -14.988 -17.599 30.644 1.00 59.94 98 PRO A CA 1
ATOM 798 C C . PRO A 1 98 ? -15.556 -18.903 30.074 1.00 59.94 98 PRO A C 1
ATOM 800 O O . PRO A 1 98 ? -16.770 -19.014 29.877 1.00 59.94 98 PRO A O 1
ATOM 803 N N . ALA A 1 99 ? -14.672 -19.848 29.743 1.00 65.81 99 ALA A N 1
ATOM 804 C CA . ALA A 1 99 ? -15.096 -21.201 29.414 1.00 65.81 99 ALA A CA 1
ATOM 805 C C . ALA A 1 99 ? -15.893 -21.727 30.615 1.00 65.81 99 ALA A C 1
ATOM 807 O O . ALA A 1 99 ? -15.394 -21.670 31.740 1.00 65.81 99 ALA A O 1
ATOM 808 N N . ALA A 1 100 ? -17.149 -22.098 30.364 1.00 60.75 100 ALA A N 1
ATOM 809 C CA . ALA A 1 100 ? -18.027 -22.696 31.362 1.00 60.75 100 ALA A CA 1
ATOM 810 C C . ALA A 1 100 ? -17.504 -24.076 31.772 1.00 60.75 100 ALA A C 1
ATOM 812 O O . ALA A 1 100 ? -16.954 -24.768 30.882 1.00 60.75 100 ALA A O 1
#

Mean predicted aligned error: 6.92 Å

Solvent-accessible surface area (backbone atoms only — not comparable to full-atom values): 6039 Å² total; per-residue (Å²): 105,74,74,72,37,58,84,37,40,88,81,32,68,66,39,40,52,49,50,52,49,49,63,76,42,47,86,79,63,50,51,77,61,37,52,76,70,71,48,83,84,65,61,63,66,58,53,49,43,47,44,65,54,43,41,75,70,67,68,50,90,93,63,80,70,54,74,69,56,46,51,53,51,44,52,53,40,49,27,52,77,69,71,39,42,63,64,54,51,51,56,55,54,55,72,67,48,75,86,127

Nearest PDB structures (foldseek):
  6see-assembly1_A  TM=2.743E-01  e=8.953E+00  Homo sapiens

Radius of gyration: 21.79 Å; Cα contacts (8 Å, |Δi|>4): 38; chains: 1; bounding box: 42×40×60 Å